Protein AF-A0A9D6MCG2-F1 (afdb_monomer_lite)

pLDDT: mean 71.73, std 18.11, range [47.25, 97.81]

Foldseek 3Di:
DPPPPWQWDWDADPPPRDIDTHGLVNLVVQLVVCVVVVDQWDWDADPPPRDTDTDGNVNSVVSRPVVVVVVVVVVVVVVVPPPDDDDDDDDDPDDDDDDDDDPDPDPDDPDPDPDPPPDPDDDDDDDDDDDDDDDDDDDDDDDDDDDDDDDPDDPDPPDPPDDD

Sequence (164 aa):
MAVKKEADMQIRCFRCGWAFNLSRETMAAAVANAEATGATHHVEHCPRCRQALKISIEQIRRQLPPAARATQQTQKETTMTTQEMPAQQPMPTTPPAPPMPEPMPAPAMPEPMPAPASEPMAPKPAAKKPAKKAVARKPAKKVAKKPAKKAAKKSAKKAAKKKK

Radius of gyration: 30.86 Å; chains: 1; bounding box: 76×86×46 Å

Secondary structure (DSSP, 8-state):
-------PEEEE-TTT--EEEE-HHHHHHHHHHHHHHT-SEEEEE-TTT--EEEEEHHHHHHHS-HHHHHHHHHHHHGGGS-------------PPPPPPPP-PPPP-----PPPPP-----------PPP----------------------SSSSSSSSS--

Structure (mmCIF, N/CA/C/O backbone):
data_AF-A0A9D6MCG2-F1
#
_entry.id   AF-A0A9D6MCG2-F1
#
loop_
_atom_site.group_PDB
_atom_site.id
_atom_site.type_symbol
_atom_site.label_atom_id
_atom_site.label_alt_id
_atom_site.label_comp_id
_atom_site.label_asym_id
_atom_site.label_entity_id
_atom_site.label_seq_id
_atom_site.pdbx_PDB_ins_code
_atom_site.Cartn_x
_atom_site.Cartn_y
_atom_site.Cartn_z
_atom_site.occupancy
_atom_site.B_iso_or_equiv
_atom_site.auth_seq_id
_atom_site.auth_comp_id
_atom_site.auth_asym_id
_atom_site.auth_atom_id
_atom_site.pdbx_PDB_model_num
ATOM 1 N N . MET A 1 1 ? 17.387 -14.283 -21.170 1.00 50.69 1 MET A N 1
ATOM 2 C CA . MET A 1 1 ? 17.153 -13.284 -20.105 1.00 50.69 1 MET A CA 1
ATOM 3 C C . MET A 1 1 ? 15.890 -13.679 -19.360 1.00 50.69 1 MET A C 1
ATOM 5 O O . MET A 1 1 ? 14.841 -13.757 -19.981 1.00 50.69 1 MET A O 1
ATOM 9 N N . ALA A 1 2 ? 15.985 -14.050 -18.082 1.00 59.78 2 ALA A N 1
ATOM 10 C CA . ALA A 1 2 ? 14.803 -14.426 -17.312 1.00 59.78 2 ALA A CA 1
ATOM 11 C C . ALA A 1 2 ? 14.009 -13.157 -16.980 1.00 59.78 2 ALA A C 1
ATOM 13 O O . ALA A 1 2 ? 14.456 -12.348 -16.167 1.00 59.78 2 ALA A O 1
ATOM 14 N N . VAL A 1 3 ? 12.856 -12.975 -17.627 1.00 58.16 3 VAL A N 1
ATOM 15 C CA . VAL A 1 3 ? 11.902 -11.917 -17.281 1.00 58.16 3 VAL A CA 1
ATOM 16 C C . VAL A 1 3 ? 11.421 -12.218 -15.864 1.00 58.16 3 VAL A C 1
ATOM 18 O O . VAL A 1 3 ? 10.672 -13.170 -15.634 1.00 58.16 3 VAL A O 1
ATOM 21 N N . LYS A 1 4 ? 11.948 -11.480 -14.881 1.00 64.19 4 LYS A N 1
ATOM 22 C CA . LYS A 1 4 ? 11.511 -11.575 -13.487 1.00 64.19 4 LYS A CA 1
ATOM 23 C C . LYS A 1 4 ? 10.023 -11.259 -13.475 1.00 64.19 4 LYS A C 1
ATOM 25 O O . LYS A 1 4 ? 9.643 -10.130 -13.749 1.00 64.19 4 LYS A O 1
ATOM 30 N N . LYS A 1 5 ? 9.199 -12.266 -13.181 1.00 65.81 5 LYS A N 1
ATOM 31 C CA . LYS A 1 5 ? 7.755 -12.104 -13.033 1.00 65.81 5 LYS A CA 1
ATOM 32 C C . LYS A 1 5 ? 7.504 -11.020 -11.990 1.00 65.81 5 LYS A C 1
ATOM 34 O O . LYS A 1 5 ? 7.876 -11.180 -10.825 1.00 65.81 5 LYS A O 1
ATOM 39 N N . GLU A 1 6 ? 6.940 -9.911 -12.437 1.00 74.56 6 GLU A N 1
ATOM 40 C CA . GLU A 1 6 ? 6.626 -8.780 -11.583 1.00 74.56 6 GLU A CA 1
ATOM 41 C C . GLU A 1 6 ? 5.528 -9.214 -10.613 1.00 74.56 6 GLU A C 1
ATOM 43 O O . GLU A 1 6 ? 4.475 -9.717 -11.008 1.00 74.56 6 GLU 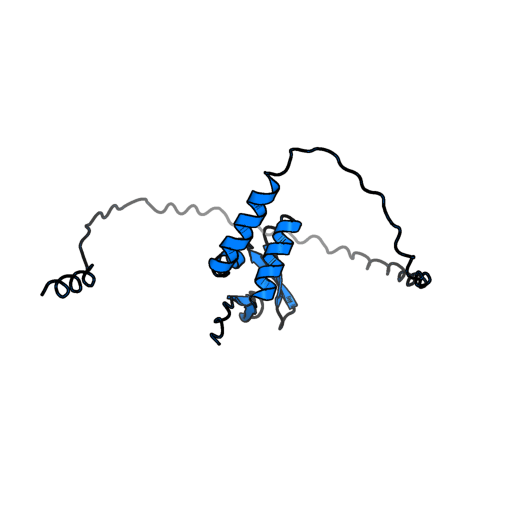A O 1
ATOM 48 N N . ALA A 1 7 ? 5.825 -9.119 -9.318 1.00 76.00 7 ALA A N 1
ATOM 49 C CA . ALA A 1 7 ? 4.828 -9.317 -8.284 1.00 76.00 7 ALA A CA 1
ATOM 50 C C . ALA A 1 7 ? 3.994 -8.040 -8.224 1.00 76.00 7 ALA A C 1
ATOM 52 O O . ALA A 1 7 ? 4.477 -7.014 -7.747 1.00 76.00 7 ALA A O 1
ATOM 53 N N . ASP A 1 8 ? 2.780 -8.122 -8.751 1.00 89.38 8 ASP A N 1
ATOM 54 C CA . ASP A 1 8 ? 1.786 -7.063 -8.692 1.00 89.38 8 ASP A CA 1
ATOM 55 C C . ASP A 1 8 ? 0.729 -7.404 -7.630 1.00 89.38 8 ASP A C 1
ATOM 57 O O . ASP A 1 8 ? 0.317 -8.564 -7.490 1.00 89.38 8 ASP A O 1
ATOM 61 N N . MET A 1 9 ? 0.334 -6.405 -6.840 1.00 93.06 9 MET A N 1
ATOM 62 C CA . MET A 1 9 ? -0.701 -6.548 -5.821 1.00 93.06 9 MET A CA 1
ATOM 63 C C . MET A 1 9 ? -2.017 -5.950 -6.320 1.00 93.06 9 MET A C 1
ATOM 65 O O . MET A 1 9 ? -2.147 -4.736 -6.460 1.00 93.06 9 MET A O 1
ATOM 69 N N . GLN A 1 10 ? -3.041 -6.793 -6.468 1.00 95.31 10 GLN A N 1
ATOM 70 C CA . GLN A 1 10 ? -4.377 -6.336 -6.843 1.00 95.31 10 GLN A CA 1
ATOM 71 C C . GLN A 1 10 ? -5.127 -5.727 -5.645 1.00 95.31 10 GLN A C 1
ATOM 73 O O . GLN A 1 10 ? -5.333 -6.380 -4.617 1.00 95.31 10 GLN A O 1
ATOM 78 N N . ILE A 1 11 ? -5.599 -4.489 -5.798 1.00 96.06 11 ILE A N 1
ATOM 79 C CA . ILE A 1 11 ? -6.351 -3.722 -4.796 1.00 96.06 11 ILE A CA 1
ATOM 80 C C . ILE A 1 11 ? -7.715 -3.339 -5.356 1.00 96.06 11 ILE A C 1
ATOM 82 O O . ILE A 1 11 ? -7.843 -2.938 -6.509 1.00 96.06 11 ILE A O 1
ATOM 86 N N . ARG A 1 12 ? -8.757 -3.445 -4.527 1.00 97.44 12 ARG A N 1
ATOM 87 C CA . ARG A 1 12 ? -10.127 -3.055 -4.881 1.00 97.44 12 ARG A CA 1
ATOM 88 C C . ARG A 1 12 ? -10.505 -1.755 -4.189 1.00 97.44 12 ARG A C 1
ATOM 90 O O . ARG A 1 12 ? -10.336 -1.618 -2.980 1.00 97.44 12 ARG A O 1
ATOM 97 N N . CYS A 1 13 ? -11.057 -0.814 -4.945 1.00 97.69 13 CYS A N 1
ATOM 98 C CA . CYS A 1 13 ? -11.612 0.404 -4.372 1.00 97.69 13 CYS A CA 1
ATOM 99 C C . CYS A 1 13 ? -12.918 0.102 -3.622 1.00 97.69 13 CYS A C 1
ATOM 101 O O . CYS A 1 13 ? -13.858 -0.429 -4.211 1.00 97.69 13 CYS A O 1
ATOM 103 N N . PHE A 1 14 ? -13.024 0.523 -2.359 1.00 96.19 14 PHE A N 1
ATOM 104 C CA . PHE A 1 14 ? -14.239 0.344 -1.550 1.00 96.19 14 PHE A CA 1
ATOM 105 C C . PHE A 1 14 ? -15.445 1.156 -2.042 1.00 96.19 14 PHE A C 1
ATOM 107 O O . PHE A 1 14 ? -16.573 0.847 -1.677 1.00 96.19 14 PHE A O 1
ATOM 114 N N . ARG A 1 15 ? -15.220 2.200 -2.854 1.00 97.50 15 ARG A N 1
ATOM 115 C CA . ARG A 1 15 ? -16.288 3.094 -3.320 1.00 97.50 15 ARG A CA 1
ATOM 116 C C . ARG A 1 15 ? -16.908 2.646 -4.640 1.00 97.50 15 ARG A C 1
ATOM 118 O O . ARG A 1 15 ? -18.123 2.596 -4.744 1.00 97.50 15 ARG A O 1
ATOM 125 N N . CYS A 1 16 ? -16.092 2.325 -5.645 1.00 97.69 16 CYS A N 1
ATOM 126 C CA . CYS A 1 16 ? -16.577 1.945 -6.980 1.00 97.69 16 CYS A CA 1
ATOM 127 C C . CYS A 1 16 ? -16.368 0.462 -7.330 1.00 97.69 16 CYS A C 1
ATOM 129 O O . CYS A 1 16 ? -16.749 0.040 -8.417 1.00 97.69 16 CYS A O 1
ATOM 131 N N . GLY A 1 17 ? -15.717 -0.323 -6.465 1.00 97.38 17 GLY A N 1
ATOM 132 C CA . GLY A 1 17 ? -15.445 -1.746 -6.695 1.00 97.38 17 GLY A CA 1
ATOM 133 C C . GLY A 1 17 ? -14.371 -2.047 -7.748 1.00 97.38 17 G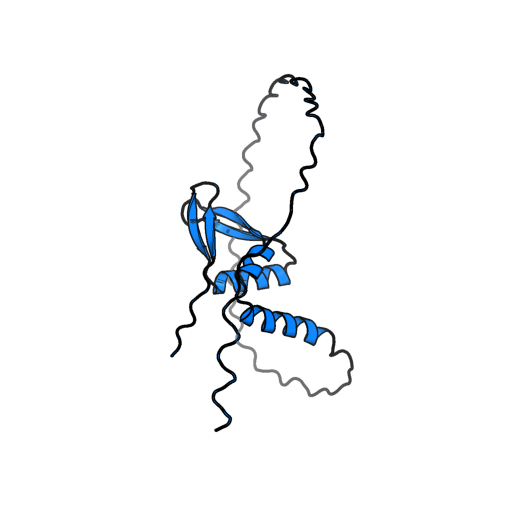LY A C 1
ATOM 134 O O . GLY A 1 17 ? -14.029 -3.214 -7.939 1.00 97.38 17 GLY A O 1
ATOM 135 N N . TRP A 1 18 ? -13.817 -1.026 -8.416 1.00 97.81 18 TRP A N 1
ATOM 136 C CA . TRP A 1 18 ? -12.775 -1.200 -9.429 1.00 97.81 18 TRP A CA 1
ATOM 137 C C . TRP A 1 18 ? -11.522 -1.823 -8.816 1.00 97.81 18 TRP A C 1
ATOM 139 O O . TRP A 1 18 ? -11.018 -1.341 -7.797 1.00 97.81 18 TRP A O 1
ATOM 149 N N . ALA A 1 19 ? -11.030 -2.884 -9.450 1.00 96.75 19 ALA A N 1
ATOM 150 C CA . ALA A 1 19 ? -9.776 -3.515 -9.088 1.00 96.75 19 ALA A CA 1
ATOM 151 C C . ALA A 1 19 ? -8.655 -2.943 -9.959 1.00 96.75 19 ALA A C 1
ATOM 153 O O . ALA A 1 19 ? -8.775 -2.929 -11.181 1.00 96.75 19 ALA A O 1
ATOM 154 N N . PHE A 1 20 ? -7.580 -2.480 -9.337 1.00 96.19 20 PHE A N 1
ATOM 155 C CA . PHE A 1 20 ? -6.371 -2.051 -10.027 1.00 96.19 20 PHE A CA 1
ATOM 156 C C . PHE A 1 20 ? -5.151 -2.687 -9.372 1.00 96.19 20 PHE A C 1
ATOM 158 O O . PHE A 1 20 ? -5.226 -3.241 -8.277 1.00 96.19 20 PHE A O 1
ATOM 165 N N . ASN A 1 21 ? -4.054 -2.636 -10.099 1.00 95.25 21 ASN A N 1
ATOM 166 C CA . ASN A 1 21 ? -2.831 -3.357 -9.828 1.00 95.25 21 ASN A CA 1
ATOM 167 C C . ASN A 1 21 ? -1.778 -2.357 -9.345 1.00 95.25 21 ASN A C 1
ATOM 169 O O . ASN A 1 21 ? -1.588 -1.314 -9.980 1.00 95.25 21 ASN A O 1
ATOM 173 N N . LEU A 1 22 ? -1.191 -2.614 -8.174 1.00 94.56 22 LEU A N 1
ATOM 174 C CA . LEU A 1 22 ? -0.111 -1.798 -7.628 1.00 94.56 22 LEU A CA 1
ATOM 175 C C . LEU A 1 22 ? 1.222 -2.389 -8.084 1.00 94.56 22 LEU A C 1
ATOM 177 O O . LEU A 1 22 ? 1.579 -3.504 -7.686 1.00 94.56 22 LEU A O 1
ATOM 181 N N . SER A 1 23 ? 1.955 -1.613 -8.885 1.00 93.62 23 SER A N 1
ATOM 182 C CA . SER A 1 23 ? 3.248 -2.030 -9.411 1.00 93.62 23 SER A CA 1
ATOM 183 C C . SER A 1 23 ? 4.283 -2.211 -8.300 1.00 93.62 23 SER A C 1
ATOM 185 O O . SER A 1 23 ? 4.190 -1.687 -7.186 1.00 93.62 23 SER A O 1
ATOM 187 N N . ARG A 1 24 ? 5.329 -2.979 -8.599 1.00 90.62 24 ARG A N 1
ATOM 188 C CA . ARG A 1 24 ? 6.385 -3.258 -7.623 1.00 90.62 24 ARG A CA 1
ATOM 189 C C . ARG A 1 24 ? 7.153 -2.004 -7.209 1.00 90.62 24 ARG A C 1
ATOM 191 O O . ARG A 1 24 ? 7.584 -1.905 -6.061 1.00 90.62 24 ARG A O 1
ATOM 198 N N . GLU A 1 25 ? 7.326 -1.072 -8.135 1.00 90.88 25 GLU A N 1
ATOM 199 C CA . GLU A 1 25 ? 8.026 0.187 -7.897 1.00 90.88 25 GLU A CA 1
ATOM 200 C C . GLU A 1 25 ? 7.245 1.074 -6.927 1.00 90.88 25 GLU A C 1
ATOM 202 O O . GLU A 1 25 ? 7.822 1.566 -5.956 1.00 90.88 25 GLU A O 1
ATOM 207 N N . THR A 1 26 ? 5.924 1.188 -7.106 1.00 93.06 26 THR A N 1
ATOM 208 C CA . THR A 1 26 ? 5.076 1.965 -6.190 1.00 93.06 26 THR A CA 1
ATOM 209 C C . THR A 1 26 ? 5.017 1.324 -4.811 1.00 93.06 26 THR A C 1
ATOM 211 O O . THR A 1 26 ? 5.130 2.024 -3.808 1.00 93.06 26 THR A O 1
ATOM 214 N N . MET A 1 27 ? 4.947 -0.008 -4.730 1.00 94.31 27 MET A N 1
ATOM 215 C CA . MET A 1 27 ? 5.027 -0.721 -3.453 1.00 94.31 27 MET A CA 1
ATOM 216 C C . MET A 1 27 ? 6.363 -0.496 -2.726 1.00 94.31 27 MET A C 1
ATOM 218 O O . MET A 1 27 ? 6.373 -0.307 -1.510 1.00 94.31 27 MET A O 1
ATOM 222 N N . ALA A 1 28 ? 7.493 -0.510 -3.441 1.00 93.12 28 ALA A N 1
ATOM 223 C CA . ALA A 1 28 ? 8.805 -0.257 -2.846 1.00 93.12 28 ALA A CA 1
ATOM 224 C C . ALA A 1 28 ? 8.935 1.195 -2.357 1.00 93.12 28 ALA A C 1
ATOM 226 O O . ALA A 1 28 ? 9.365 1.419 -1.225 1.00 93.12 28 ALA A O 1
ATOM 227 N N . ALA A 1 29 ? 8.491 2.161 -3.165 1.00 94.00 29 ALA A N 1
ATOM 228 C CA . ALA A 1 29 ? 8.461 3.572 -2.790 1.00 94.00 29 ALA A CA 1
ATOM 229 C C . ALA A 1 29 ? 7.548 3.821 -1.578 1.00 94.00 29 ALA A C 1
ATOM 231 O O . ALA A 1 29 ? 7.927 4.537 -0.656 1.00 94.00 29 ALA A O 1
ATOM 232 N N . ALA A 1 30 ? 6.381 3.176 -1.528 1.00 95.44 30 ALA A N 1
ATOM 233 C CA . ALA A 1 30 ? 5.456 3.259 -0.402 1.00 95.44 30 ALA A CA 1
ATOM 234 C C . ALA A 1 30 ? 6.094 2.786 0.911 1.00 95.44 30 ALA A C 1
ATOM 236 O O . ALA A 1 30 ? 5.938 3.435 1.944 1.00 95.44 30 ALA A O 1
ATOM 237 N N . VAL A 1 31 ? 6.841 1.675 0.879 1.00 95.50 31 VAL A N 1
ATOM 238 C CA . VAL A 1 31 ? 7.562 1.177 2.060 1.00 95.50 31 VAL A CA 1
ATOM 239 C C . VAL A 1 31 ? 8.681 2.137 2.459 1.00 95.50 31 VAL A C 1
ATOM 241 O O . VAL A 1 31 ? 8.787 2.449 3.640 1.00 95.50 31 VAL A O 1
ATOM 244 N N . ALA A 1 32 ? 9.466 2.649 1.508 1.00 94.62 32 ALA A N 1
ATOM 245 C CA . ALA A 1 32 ? 10.539 3.603 1.795 1.00 94.62 32 ALA A CA 1
ATOM 246 C C . ALA A 1 32 ? 10.001 4.907 2.416 1.00 94.62 32 ALA A C 1
ATOM 248 O O . ALA A 1 32 ? 10.501 5.363 3.442 1.00 94.62 32 ALA A O 1
ATOM 249 N N . ASN A 1 33 ? 8.920 5.457 1.857 1.00 95.19 33 ASN A N 1
ATOM 250 C CA . ASN A 1 33 ? 8.262 6.656 2.377 1.00 95.19 33 ASN A CA 1
ATOM 251 C C . ASN A 1 33 ? 7.677 6.425 3.772 1.00 95.19 33 ASN A C 1
ATOM 253 O O . ASN A 1 33 ? 7.801 7.276 4.652 1.00 95.19 33 ASN A O 1
ATOM 257 N N . ALA A 1 34 ? 7.059 5.267 4.000 1.00 95.75 34 ALA A N 1
ATOM 258 C CA . ALA A 1 34 ? 6.545 4.900 5.312 1.00 95.75 34 ALA A CA 1
ATOM 259 C C . ALA A 1 34 ? 7.651 4.712 6.353 1.00 95.75 34 ALA A C 1
ATOM 261 O O . ALA A 1 34 ? 7.446 5.013 7.523 1.00 95.75 34 ALA A O 1
ATOM 262 N N . GLU A 1 35 ? 8.823 4.233 5.944 1.00 93.75 35 GLU A N 1
ATOM 263 C CA . GLU A 1 35 ? 9.979 4.105 6.830 1.00 93.75 35 GLU A CA 1
ATOM 264 C C . GLU A 1 35 ? 10.594 5.460 7.172 1.00 93.75 35 GLU A C 1
ATOM 266 O O . GLU A 1 35 ? 10.932 5.679 8.331 1.00 93.75 35 GLU A O 1
ATOM 271 N N . ALA A 1 36 ? 10.653 6.385 6.213 1.00 95.06 36 ALA A N 1
ATOM 272 C CA . ALA A 1 36 ? 11.114 7.751 6.450 1.00 95.06 36 ALA A CA 1
ATOM 273 C C . ALA A 1 36 ? 10.152 8.555 7.345 1.00 95.06 36 ALA A C 1
ATOM 275 O O . ALA A 1 36 ? 10.585 9.330 8.191 1.00 95.06 36 ALA A O 1
ATOM 276 N N . THR A 1 37 ? 8.842 8.369 7.169 1.00 95.88 37 THR A N 1
ATOM 277 C CA . THR A 1 37 ? 7.803 9.131 7.890 1.00 95.88 37 THR A CA 1
ATOM 278 C C . THR A 1 37 ? 7.289 8.442 9.155 1.00 95.88 37 THR A C 1
ATOM 280 O O . THR A 1 37 ? 6.560 9.053 9.933 1.00 95.88 37 THR A O 1
ATOM 283 N N . GLY A 1 38 ? 7.606 7.161 9.356 1.00 95.56 38 GLY A N 1
ATOM 284 C CA . GLY A 1 38 ? 6.997 6.333 10.399 1.00 95.56 38 GLY A CA 1
ATOM 285 C C . GLY A 1 38 ? 5.511 6.019 10.164 1.00 95.56 38 GLY A C 1
ATOM 286 O O . GLY A 1 38 ? 4.817 5.594 11.090 1.00 95.56 38 GLY A O 1
ATOM 287 N N . ALA A 1 39 ? 4.986 6.230 8.951 1.00 96.56 39 ALA A N 1
ATOM 288 C CA . ALA A 1 39 ? 3.581 5.983 8.647 1.00 96.56 39 ALA A CA 1
ATOM 289 C C . ALA A 1 39 ? 3.245 4.480 8.645 1.00 96.56 39 ALA A C 1
ATOM 291 O O . ALA A 1 39 ? 3.956 3.640 8.099 1.00 96.56 39 ALA A O 1
ATOM 292 N N . THR A 1 40 ? 2.093 4.125 9.214 1.00 97.38 40 THR A N 1
ATOM 293 C CA . THR A 1 40 ? 1.585 2.738 9.232 1.00 97.38 40 THR A CA 1
ATOM 294 C C . THR A 1 40 ? 0.798 2.367 7.972 1.00 97.38 40 THR A C 1
ATOM 296 O O . THR A 1 40 ? 0.579 1.184 7.689 1.00 97.38 40 THR A O 1
ATOM 299 N N . HIS A 1 41 ? 0.384 3.375 7.202 1.00 97.56 41 HIS A N 1
ATOM 300 C CA . HIS A 1 41 ? -0.451 3.236 6.016 1.00 97.56 41 HIS A CA 1
ATOM 301 C C . HIS A 1 41 ? 0.108 4.074 4.870 1.00 97.56 41 HIS A C 1
ATOM 303 O O . HIS A 1 41 ? 0.519 5.213 5.077 1.00 97.56 41 HIS A O 1
ATOM 309 N N . HIS A 1 42 ? 0.043 3.521 3.664 1.00 96.88 42 HIS A N 1
ATOM 310 C CA . HIS A 1 42 ? 0.240 4.251 2.420 1.00 96.88 42 HIS A CA 1
ATOM 311 C C . HIS A 1 42 ? -1.115 4.675 1.854 1.00 96.88 42 HIS A C 1
ATOM 313 O O . HIS A 1 42 ? -2.090 3.921 1.954 1.00 96.88 42 HIS A O 1
ATOM 319 N N . VAL A 1 43 ? -1.194 5.875 1.282 1.00 96.94 43 VAL A N 1
ATOM 320 C CA . VAL A 1 43 ? -2.433 6.409 0.705 1.00 96.94 43 VAL A CA 1
ATOM 321 C C . VAL A 1 43 ? -2.299 6.461 -0.809 1.00 96.94 43 VAL A C 1
ATOM 323 O O . VAL A 1 43 ? -1.506 7.232 -1.337 1.00 96.94 43 VAL A O 1
ATOM 326 N N . GLU A 1 44 ? -3.114 5.665 -1.496 1.00 95.62 44 GLU A N 1
ATOM 327 C CA . GLU A 1 44 ? -3.195 5.630 -2.958 1.00 95.62 44 GLU A CA 1
ATOM 328 C C . GLU A 1 44 ? -4.544 6.145 -3.442 1.00 95.62 44 GLU A C 1
ATOM 330 O O . GLU A 1 44 ? -5.569 5.958 -2.784 1.00 95.62 44 GLU A O 1
ATOM 335 N N . HIS A 1 45 ? -4.572 6.763 -4.618 1.00 97.19 45 HIS A N 1
ATOM 336 C CA . HIS A 1 45 ? -5.809 7.287 -5.192 1.00 97.19 45 HIS A CA 1
ATOM 337 C C . HIS A 1 45 ? -6.344 6.342 -6.264 1.00 97.19 45 HIS A C 1
ATOM 339 O O . HIS A 1 45 ? -5.634 5.941 -7.182 1.00 97.19 45 HIS A O 1
ATOM 345 N N . CYS A 1 46 ? -7.629 5.989 -6.176 1.00 97.25 46 CYS A N 1
ATOM 346 C CA . CYS A 1 46 ? -8.251 5.150 -7.198 1.00 97.25 46 CYS A CA 1
ATOM 347 C C . CYS A 1 46 ? -8.281 5.879 -8.559 1.00 97.25 46 CYS A C 1
ATOM 349 O O . CYS A 1 46 ? -8.834 6.979 -8.625 1.00 97.25 46 CYS A O 1
ATOM 351 N N . PRO A 1 47 ? -7.829 5.263 -9.667 1.00 96.19 47 PRO A N 1
ATOM 352 C CA . PRO A 1 47 ? -7.792 5.922 -10.977 1.00 96.19 47 PRO A CA 1
ATOM 353 C C . PRO A 1 47 ? -9.184 6.263 -11.532 1.00 96.19 47 PRO A C 1
ATOM 355 O O . PRO A 1 47 ? -9.313 7.141 -12.378 1.00 96.19 47 PRO A O 1
ATOM 358 N N . ARG A 1 48 ? -10.242 5.591 -11.051 1.00 97.38 48 ARG A N 1
ATOM 359 C CA . ARG A 1 48 ? -11.610 5.771 -11.558 1.00 97.38 48 ARG A CA 1
ATOM 360 C C . ARG A 1 48 ? -12.413 6.827 -10.801 1.00 97.38 48 ARG A C 1
ATOM 362 O O . ARG A 1 48 ? -13.077 7.643 -11.421 1.00 97.38 48 ARG A O 1
ATOM 369 N N . CYS A 1 49 ? -12.390 6.798 -9.468 1.00 97.75 49 CYS A N 1
ATOM 370 C CA . CYS A 1 49 ? -13.203 7.692 -8.630 1.00 97.75 49 CYS A CA 1
ATOM 371 C C . CYS A 1 49 ? -12.382 8.649 -7.756 1.00 97.75 49 CYS A C 1
ATOM 373 O O . CYS A 1 49 ? -12.970 9.408 -6.992 1.00 97.75 49 CYS A O 1
ATOM 375 N N . ARG A 1 50 ? -11.043 8.590 -7.829 1.00 97.06 50 ARG A N 1
ATOM 376 C CA . ARG A 1 50 ? -10.096 9.417 -7.056 1.00 97.06 50 ARG A CA 1
ATOM 377 C C . ARG A 1 50 ? -10.251 9.331 -5.534 1.00 97.06 50 ARG A C 1
ATOM 379 O O . ARG A 1 50 ? -9.711 10.152 -4.807 1.00 97.06 50 ARG A O 1
ATOM 386 N N . GLN A 1 51 ? -10.955 8.318 -5.031 1.00 97.69 51 GLN A N 1
ATOM 387 C CA . GLN A 1 51 ? -11.060 8.074 -3.598 1.00 97.69 51 GLN A CA 1
ATOM 388 C C . GLN A 1 51 ? -9.690 7.678 -3.033 1.00 97.69 51 GLN A C 1
ATOM 390 O O . GLN A 1 51 ? -9.034 6.796 -3.593 1.00 97.69 51 GLN A O 1
ATOM 395 N N . ALA A 1 52 ? -9.313 8.279 -1.903 1.00 97.62 52 ALA A N 1
ATOM 396 C CA . ALA A 1 52 ? -8.142 7.887 -1.129 1.00 97.62 52 ALA A CA 1
ATOM 397 C C . ALA A 1 52 ? -8.348 6.500 -0.498 1.00 97.62 52 ALA A C 1
ATOM 399 O O . ALA A 1 52 ? -9.301 6.267 0.255 1.00 97.62 52 ALA A O 1
ATOM 400 N N . LEU A 1 53 ? -7.448 5.576 -0.814 1.00 96.81 53 LEU A N 1
ATOM 401 C CA . LEU A 1 53 ? -7.408 4.209 -0.319 1.00 96.81 53 LEU A CA 1
ATOM 402 C C . LEU A 1 53 ? -6.230 4.069 0.638 1.00 96.81 53 LEU A C 1
ATOM 404 O O . LEU A 1 53 ? -5.084 4.303 0.265 1.00 96.81 53 LEU A O 1
ATOM 408 N N . LYS A 1 54 ? -6.522 3.671 1.876 1.00 97.25 54 LYS A N 1
ATOM 409 C CA . LYS A 1 54 ? -5.507 3.384 2.890 1.00 97.25 54 LYS A CA 1
ATOM 410 C C . LYS A 1 54 ? -5.088 1.928 2.760 1.00 97.25 54 LYS A C 1
ATOM 412 O O . LYS A 1 54 ? -5.913 1.033 2.940 1.00 97.25 54 LYS A O 1
ATOM 417 N N . ILE A 1 55 ? -3.819 1.702 2.460 1.00 96.38 55 ILE A N 1
ATOM 418 C CA . ILE A 1 55 ? -3.229 0.373 2.326 1.00 96.38 55 ILE A CA 1
ATOM 419 C C . ILE A 1 55 ? -2.233 0.214 3.468 1.00 96.38 55 ILE A C 1
ATOM 421 O O . ILE A 1 55 ? -1.381 1.077 3.671 1.00 96.38 55 ILE A O 1
ATOM 425 N N . SER A 1 56 ? -2.333 -0.861 4.249 1.00 97.00 56 SER A N 1
ATOM 426 C CA . SER A 1 56 ? -1.377 -1.068 5.336 1.00 97.00 56 SER A CA 1
ATOM 427 C C . SER A 1 56 ? 0.003 -1.405 4.768 1.00 97.00 56 SER A C 1
ATOM 429 O O . SER A 1 56 ? 0.145 -2.223 3.852 1.00 97.00 56 SER A O 1
ATOM 431 N N . ILE A 1 57 ? 1.043 -0.799 5.340 1.00 96.50 57 ILE A N 1
ATOM 432 C CA . ILE A 1 57 ? 2.430 -1.061 4.927 1.00 96.50 57 ILE A CA 1
ATOM 433 C C . ILE A 1 57 ? 2.789 -2.530 5.150 1.00 96.50 57 ILE A C 1
ATOM 435 O O . ILE A 1 57 ? 3.547 -3.120 4.386 1.00 96.50 57 ILE A O 1
ATOM 439 N N . GLU A 1 58 ? 2.194 -3.164 6.159 1.00 95.44 58 GLU A N 1
ATOM 440 C CA . GLU A 1 58 ? 2.364 -4.590 6.409 1.00 95.44 58 GLU A CA 1
ATOM 441 C C . GLU A 1 58 ? 1.817 -5.458 5.265 1.00 95.44 58 GLU A C 1
ATOM 443 O O . GLU A 1 58 ? 2.459 -6.435 4.874 1.00 95.44 58 GLU A O 1
ATOM 448 N N . GLN A 1 59 ? 0.674 -5.083 4.681 1.00 95.12 59 GLN A N 1
ATOM 449 C CA . GLN A 1 59 ? 0.107 -5.779 3.526 1.00 95.12 59 GLN A CA 1
ATOM 450 C C . GLN A 1 59 ? 0.997 -5.606 2.289 1.00 95.12 59 GLN A C 1
ATOM 452 O O . GLN A 1 59 ? 1.285 -6.598 1.620 1.00 95.12 59 GLN A O 1
ATOM 457 N N . ILE A 1 60 ? 1.517 -4.397 2.048 1.00 94.75 60 ILE A N 1
ATOM 458 C CA . ILE A 1 60 ? 2.481 -4.125 0.966 1.00 94.75 60 ILE A CA 1
ATOM 459 C C . ILE A 1 60 ? 3.759 -4.960 1.161 1.00 94.75 60 ILE A C 1
ATOM 461 O O . ILE A 1 60 ? 4.213 -5.659 0.253 1.00 94.75 60 ILE A O 1
ATOM 465 N N . ARG A 1 61 ? 4.304 -4.983 2.383 1.00 92.88 61 ARG A N 1
ATOM 466 C CA . ARG A 1 61 ? 5.506 -5.758 2.735 1.00 92.88 61 ARG A CA 1
ATOM 467 C C . ARG A 1 61 ? 5.334 -7.269 2.576 1.00 92.88 61 ARG A C 1
ATOM 469 O O . ARG A 1 61 ? 6.343 -7.946 2.390 1.00 92.88 61 ARG A O 1
ATOM 476 N N . ARG A 1 62 ? 4.115 -7.805 2.711 1.00 91.38 62 ARG A N 1
ATOM 477 C CA . ARG A 1 62 ? 3.815 -9.238 2.514 1.00 91.38 62 ARG A CA 1
ATOM 478 C C . ARG A 1 62 ? 3.762 -9.626 1.037 1.00 91.38 62 ARG A C 1
ATOM 480 O O . ARG A 1 62 ? 4.087 -10.765 0.721 1.00 91.38 62 ARG A O 1
ATOM 487 N N . GLN A 1 63 ? 3.361 -8.703 0.162 1.00 90.81 63 GLN A N 1
ATOM 488 C CA . GLN A 1 63 ? 3.294 -8.942 -1.284 1.00 90.81 63 GLN A CA 1
ATOM 489 C C . GLN A 1 63 ? 4.638 -8.713 -1.983 1.00 90.81 63 GLN A C 1
ATOM 491 O O . GLN A 1 63 ? 4.889 -9.275 -3.049 1.00 90.81 63 GLN A O 1
ATOM 496 N N . LEU A 1 64 ? 5.543 -7.948 -1.364 1.00 87.00 64 LEU A N 1
ATOM 497 C CA . LEU A 1 64 ? 6.9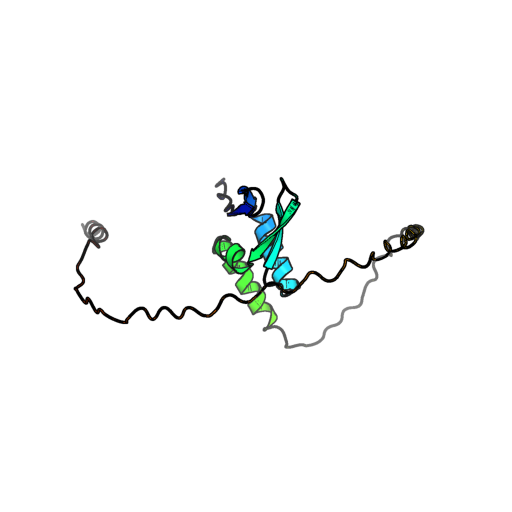18 -7.847 -1.837 1.00 87.00 64 LEU A CA 1
ATOM 498 C C . LEU A 1 64 ? 7.634 -9.208 -1.715 1.00 87.00 64 LEU A C 1
ATOM 500 O O . LEU A 1 64 ? 7.673 -9.785 -0.624 1.00 87.00 64 LEU A O 1
ATOM 504 N N . PRO A 1 65 ? 8.259 -9.720 -2.794 1.00 76.19 65 PRO A N 1
ATOM 505 C CA . PRO A 1 65 ? 8.974 -10.986 -2.739 1.00 76.19 65 PRO A CA 1
ATOM 506 C C . PRO A 1 65 ? 10.114 -10.923 -1.706 1.00 76.19 65 PRO A C 1
ATOM 508 O O . PRO A 1 65 ? 10.810 -9.906 -1.614 1.00 76.19 65 PRO A O 1
ATOM 511 N N . PRO A 1 66 ? 10.364 -12.014 -0.956 1.00 66.31 66 PRO A N 1
ATOM 512 C CA . PRO A 1 66 ? 11.318 -12.032 0.155 1.00 66.31 66 PRO A CA 1
ATOM 513 C C . PRO A 1 66 ? 12.753 -11.691 -0.269 1.00 66.31 66 PRO A C 1
ATOM 515 O O . PRO A 1 66 ? 13.503 -11.130 0.524 1.00 66.31 66 PRO A O 1
ATOM 518 N N . ALA A 1 67 ? 13.113 -11.922 -1.536 1.00 63.25 67 ALA A N 1
ATOM 519 C CA . ALA A 1 67 ? 14.405 -11.520 -2.094 1.00 63.25 67 ALA A CA 1
ATOM 520 C C . ALA A 1 67 ? 14.668 -10.003 -1.996 1.00 63.25 67 ALA A C 1
ATOM 522 O O . ALA A 1 67 ? 15.817 -9.595 -1.905 1.00 63.25 67 ALA A O 1
ATOM 523 N N . ALA A 1 68 ? 13.621 -9.168 -1.977 1.00 58.81 68 ALA A N 1
ATOM 524 C CA . ALA A 1 68 ? 13.741 -7.722 -1.766 1.00 58.81 68 ALA A CA 1
ATOM 525 C C . ALA A 1 68 ? 13.647 -7.306 -0.287 1.00 58.81 68 ALA A C 1
ATOM 527 O O . ALA A 1 68 ? 13.990 -6.177 0.057 1.00 58.81 68 ALA A O 1
ATOM 528 N N . ARG A 1 69 ? 13.175 -8.199 0.596 1.00 57.41 69 ARG A N 1
ATOM 529 C CA . ARG A 1 69 ? 13.174 -7.972 2.050 1.00 57.41 69 ARG A CA 1
ATOM 530 C C . ARG A 1 69 ? 14.568 -8.181 2.644 1.00 57.41 69 ARG A C 1
ATOM 532 O O . ARG A 1 69 ? 14.946 -7.421 3.526 1.00 57.41 69 ARG A O 1
ATOM 539 N N . ALA A 1 70 ? 15.336 -9.141 2.120 1.00 58.66 70 ALA A N 1
ATOM 540 C CA . ALA A 1 70 ? 16.700 -9.423 2.576 1.00 58.66 70 ALA A CA 1
ATOM 541 C C . ALA A 1 70 ? 17.622 -8.194 2.458 1.00 58.66 70 ALA A C 1
ATOM 543 O O . ALA A 1 70 ? 18.330 -7.862 3.400 1.00 58.66 70 ALA A O 1
ATOM 544 N N . THR A 1 71 ? 17.541 -7.449 1.352 1.00 57.66 71 THR A N 1
ATOM 545 C CA . THR A 1 71 ? 18.356 -6.237 1.159 1.00 57.66 71 THR A CA 1
ATOM 546 C C . THR A 1 71 ? 17.963 -5.101 2.109 1.00 57.66 71 THR A C 1
ATOM 548 O O . THR A 1 71 ? 18.823 -4.350 2.555 1.00 57.66 71 THR A O 1
ATOM 551 N N . GLN A 1 72 ? 16.679 -4.986 2.464 1.00 59.25 72 GLN A N 1
ATOM 552 C CA . GLN A 1 72 ? 16.197 -3.931 3.365 1.00 59.25 72 GLN A CA 1
ATOM 553 C C . GLN A 1 72 ? 16.455 -4.230 4.847 1.00 59.25 72 GLN A C 1
ATOM 555 O O . GLN A 1 72 ? 16.545 -3.296 5.636 1.00 59.25 72 GLN A O 1
ATOM 560 N N . GLN A 1 73 ? 16.572 -5.499 5.253 1.00 55.59 73 GLN A N 1
ATOM 561 C CA . GLN A 1 73 ? 16.961 -5.839 6.628 1.00 55.59 73 GLN A CA 1
ATOM 562 C C . GLN A 1 73 ? 18.454 -5.592 6.868 1.00 55.59 73 GLN A C 1
ATOM 564 O O . GLN A 1 73 ? 18.806 -5.020 7.894 1.00 55.59 73 GLN A O 1
ATOM 569 N N . THR A 1 74 ? 19.315 -5.905 5.895 1.00 53.59 74 THR A N 1
ATOM 570 C CA . THR A 1 74 ? 20.757 -5.637 6.006 1.00 53.59 74 THR A CA 1
ATOM 571 C C . THR A 1 74 ? 21.071 -4.144 6.141 1.00 53.59 74 THR A C 1
ATOM 573 O O . THR A 1 74 ? 21.914 -3.783 6.951 1.00 53.59 74 THR A O 1
ATOM 576 N N . GLN A 1 75 ? 20.359 -3.254 5.440 1.00 54.31 75 GLN A N 1
ATOM 577 C CA . GLN A 1 75 ? 20.632 -1.809 5.526 1.00 54.31 75 GLN A CA 1
ATOM 578 C C . GLN A 1 75 ? 20.300 -1.185 6.889 1.00 54.31 75 GLN A C 1
ATOM 580 O O . GLN A 1 75 ? 20.879 -0.165 7.240 1.00 54.31 75 GLN A O 1
ATOM 585 N N . LYS A 1 76 ? 19.396 -1.782 7.671 1.00 53.50 76 LYS A N 1
ATOM 586 C CA . LYS A 1 76 ? 19.029 -1.266 9.002 1.00 53.50 76 LYS A CA 1
ATOM 587 C C . LYS A 1 76 ? 20.008 -1.711 10.083 1.00 53.50 76 LYS A C 1
ATOM 589 O O . LYS A 1 76 ? 20.137 -1.042 11.100 1.00 53.50 76 LYS A O 1
ATOM 594 N N . GLU A 1 77 ? 20.700 -2.822 9.853 1.00 50.78 77 GLU A N 1
ATOM 595 C CA . GLU A 1 77 ? 21.671 -3.383 10.793 1.00 50.78 77 GLU A CA 1
ATOM 596 C C . GLU A 1 77 ? 23.069 -2.765 10.614 1.00 50.78 77 GLU A C 1
ATOM 598 O O . GLU A 1 77 ? 23.831 -2.663 11.572 1.00 50.78 77 GLU A O 1
ATOM 603 N N . THR A 1 78 ? 23.396 -2.240 9.426 1.00 51.91 78 THR A N 1
ATOM 604 C CA . THR A 1 78 ? 24.679 -1.551 9.191 1.00 51.91 78 THR A CA 1
ATOM 605 C C . THR A 1 78 ? 24.742 -0.146 9.811 1.00 51.91 78 THR A C 1
ATOM 607 O O . THR A 1 78 ? 25.833 0.343 10.086 1.00 51.91 78 THR A O 1
ATOM 610 N N . THR A 1 79 ? 23.610 0.494 10.126 1.00 52.59 79 THR A N 1
ATOM 611 C CA . THR A 1 79 ? 23.609 1.844 10.730 1.00 52.59 79 THR A CA 1
ATOM 612 C C . THR A 1 79 ? 23.847 1.854 12.246 1.00 52.59 79 THR A C 1
ATOM 614 O O . THR A 1 79 ? 24.014 2.925 12.820 1.00 52.59 79 THR A O 1
ATOM 617 N N . MET A 1 80 ? 23.898 0.695 12.917 1.00 52.03 80 MET A N 1
ATOM 618 C CA . MET A 1 80 ? 24.224 0.612 14.355 1.00 52.03 80 MET A CA 1
ATOM 619 C C . MET A 1 80 ? 25.668 0.172 14.648 1.00 52.03 80 MET A C 1
ATOM 621 O O . MET A 1 80 ? 26.045 0.127 15.813 1.00 52.03 80 MET A O 1
ATOM 625 N N . THR A 1 81 ? 26.496 -0.110 13.631 1.00 53.09 81 THR A N 1
ATOM 626 C CA . THR A 1 81 ? 27.880 -0.594 13.825 1.00 53.09 81 THR A CA 1
ATOM 627 C C . THR A 1 81 ? 28.944 0.283 13.160 1.00 53.09 81 THR A C 1
ATOM 629 O O . THR A 1 81 ? 29.955 -0.201 12.663 1.00 53.09 81 THR A O 1
ATOM 632 N N . THR A 1 82 ? 28.763 1.600 13.131 1.00 51.25 82 THR A N 1
ATOM 633 C CA . THR A 1 82 ? 29.889 2.525 12.905 1.00 51.25 82 THR A CA 1
ATOM 634 C C . THR A 1 82 ? 29.679 3.763 13.756 1.00 51.25 82 THR A C 1
ATOM 636 O O . THR A 1 82 ? 29.294 4.832 13.295 1.00 51.25 82 THR A O 1
ATOM 639 N N . GLN A 1 83 ? 29.909 3.577 15.050 1.00 56.81 83 GLN A N 1
ATOM 640 C CA . GLN A 1 83 ? 30.279 4.658 15.943 1.00 56.81 83 GLN A CA 1
ATOM 641 C C . GLN A 1 83 ? 31.527 4.202 16.705 1.00 56.81 83 GLN A C 1
ATOM 643 O O . GLN A 1 83 ? 31.452 3.828 17.864 1.00 56.81 83 GLN A O 1
ATOM 648 N N . GLU A 1 84 ? 32.669 4.196 16.017 1.00 53.34 84 GLU A N 1
ATOM 649 C CA . GLU A 1 84 ? 33.960 4.457 16.653 1.00 53.34 84 GLU A CA 1
ATOM 650 C C . GLU A 1 84 ? 34.848 5.209 15.647 1.00 53.34 84 GLU A C 1
ATOM 652 O O . GLU A 1 84 ? 35.153 4.737 14.554 1.00 53.34 84 GLU A O 1
ATOM 657 N N . MET A 1 85 ? 35.122 6.463 15.997 1.00 61.59 85 MET A N 1
ATOM 658 C CA . MET A 1 85 ? 35.958 7.454 15.308 1.00 61.59 85 MET A CA 1
ATOM 659 C C . MET A 1 85 ? 37.452 7.143 15.575 1.00 61.59 85 MET A C 1
ATOM 661 O O . MET A 1 85 ? 37.721 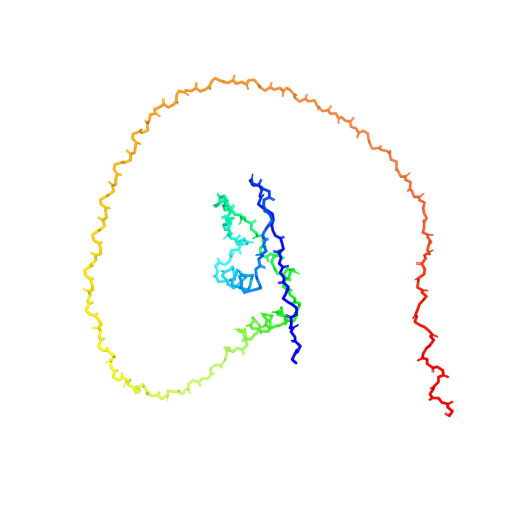6.518 16.600 1.00 61.59 85 MET A O 1
ATOM 665 N N . PRO A 1 86 ? 38.441 7.610 14.768 1.00 60.09 86 PRO A N 1
ATOM 666 C CA . PRO A 1 86 ? 38.759 9.046 14.739 1.00 60.09 86 PRO A CA 1
ATOM 667 C C . PRO A 1 86 ? 39.314 9.639 13.420 1.00 60.09 86 PRO A C 1
ATOM 669 O O . PRO A 1 86 ? 39.914 8.977 12.584 1.00 60.09 86 PRO A O 1
ATOM 672 N N . ALA A 1 87 ? 39.117 10.957 13.306 1.00 56.81 87 ALA A N 1
ATOM 673 C CA . ALA A 1 87 ? 39.968 11.981 12.690 1.00 56.81 87 ALA A CA 1
ATOM 674 C C . ALA A 1 87 ? 40.912 11.607 11.522 1.00 56.81 87 ALA A C 1
ATOM 676 O O . ALA A 1 87 ? 42.023 11.127 11.729 1.00 56.81 87 ALA A O 1
ATOM 677 N N . GLN A 1 88 ? 40.565 12.076 10.319 1.00 48.81 88 GLN A N 1
ATOM 678 C CA . GLN A 1 88 ? 41.522 12.773 9.454 1.00 48.81 88 GLN A CA 1
ATOM 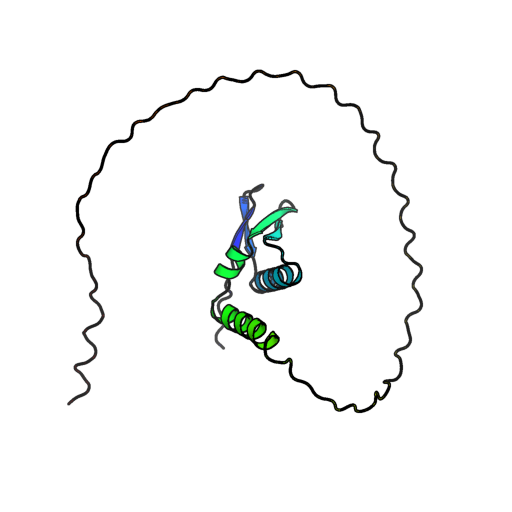679 C C . GLN A 1 88 ? 40.777 13.721 8.508 1.00 48.81 88 GLN A C 1
ATOM 681 O O . GLN A 1 88 ? 39.971 13.306 7.680 1.00 48.81 88 GLN A O 1
ATOM 686 N N . GLN A 1 89 ? 41.036 15.016 8.681 1.00 63.72 89 GLN A N 1
ATOM 687 C CA . GLN A 1 89 ? 40.696 16.046 7.707 1.00 63.72 89 GLN A CA 1
ATOM 688 C C . GLN A 1 89 ? 41.603 15.865 6.482 1.00 63.72 89 GLN A C 1
ATOM 690 O O . GLN A 1 89 ? 42.820 15.768 6.645 1.00 63.72 89 GLN A O 1
ATOM 695 N N . PRO A 1 90 ? 41.042 15.894 5.267 1.00 59.06 90 PRO A N 1
ATOM 696 C CA . PRO A 1 90 ? 41.653 16.720 4.237 1.00 59.06 90 PRO A CA 1
ATOM 697 C C . PRO A 1 90 ? 40.650 17.757 3.713 1.00 59.06 90 PRO A C 1
ATOM 699 O O . PRO A 1 90 ? 39.535 17.449 3.310 1.00 59.06 90 PRO A O 1
ATOM 702 N N . MET A 1 91 ? 41.100 19.003 3.817 1.00 53.84 91 MET A N 1
ATOM 703 C CA . MET A 1 91 ? 40.696 20.260 3.180 1.00 53.84 91 MET A CA 1
ATOM 704 C C . MET A 1 91 ? 39.561 20.217 2.130 1.00 53.84 91 MET A C 1
ATOM 706 O O . MET A 1 91 ? 39.624 19.426 1.189 1.00 53.84 91 MET A O 1
ATOM 710 N N . PRO A 1 92 ? 38.590 21.152 2.184 1.00 56.72 92 PRO A N 1
ATOM 711 C CA . PRO A 1 92 ? 37.651 21.362 1.090 1.00 56.72 92 PRO A CA 1
ATOM 712 C C . PRO A 1 92 ? 38.336 22.107 -0.065 1.00 56.72 92 PRO A C 1
ATOM 714 O O . PRO A 1 92 ? 38.665 23.286 0.047 1.00 56.72 92 PRO A O 1
ATOM 717 N N . THR A 1 93 ? 38.516 21.444 -1.206 1.00 58.47 93 THR A N 1
ATOM 718 C CA . THR A 1 93 ? 38.628 22.137 -2.492 1.00 58.47 93 THR A CA 1
ATOM 719 C C . THR A 1 93 ? 37.231 22.534 -2.939 1.00 58.47 93 THR A C 1
ATOM 721 O O . THR A 1 93 ? 36.408 21.700 -3.309 1.00 58.47 93 THR A O 1
ATOM 724 N N . THR A 1 94 ? 36.966 23.831 -2.867 1.00 66.88 94 THR A N 1
ATOM 725 C CA . THR A 1 94 ? 35.769 24.501 -3.370 1.00 66.88 94 THR A CA 1
ATOM 726 C C . THR A 1 94 ? 35.605 24.216 -4.870 1.00 66.88 94 THR A C 1
ATOM 728 O O . THR A 1 94 ? 36.433 24.681 -5.656 1.00 66.88 94 THR A O 1
ATOM 731 N N . PRO A 1 95 ? 34.574 23.478 -5.323 1.00 71.88 95 PRO A N 1
ATOM 732 C CA . PRO A 1 95 ? 34.191 23.524 -6.726 1.00 71.88 95 PRO A CA 1
ATOM 733 C C . PRO A 1 95 ? 33.619 24.920 -7.043 1.00 71.88 95 PRO A C 1
ATOM 735 O O . PRO A 1 95 ? 32.925 25.497 -6.200 1.00 71.88 95 PRO A O 1
ATOM 738 N N . PRO A 1 96 ? 33.908 25.492 -8.227 1.00 67.56 96 PRO A N 1
ATOM 739 C CA . PRO A 1 96 ? 33.380 26.791 -8.623 1.00 67.56 96 PRO A CA 1
ATOM 740 C C . PRO A 1 96 ? 31.852 26.752 -8.647 1.00 67.56 96 PRO A C 1
ATOM 742 O O . PRO A 1 96 ? 31.240 25.822 -9.175 1.00 67.56 96 PRO A O 1
ATOM 745 N N . ALA A 1 97 ? 31.259 27.773 -8.034 1.00 61.88 97 ALA A N 1
ATOM 746 C CA . ALA A 1 97 ? 29.825 27.952 -7.920 1.00 61.88 97 ALA A CA 1
ATOM 747 C C . ALA A 1 97 ? 29.151 27.879 -9.305 1.00 61.88 97 ALA A C 1
ATOM 749 O O . ALA A 1 97 ? 29.543 28.629 -10.204 1.00 61.88 97 ALA A O 1
ATOM 750 N N . PRO A 1 98 ? 28.128 27.027 -9.500 1.00 73.38 98 PRO A N 1
ATOM 751 C CA . PRO A 1 98 ? 27.222 27.215 -10.620 1.00 73.38 98 PRO A CA 1
ATOM 752 C C . PRO A 1 98 ? 26.518 28.575 -10.456 1.00 73.38 98 PRO A C 1
ATOM 754 O O . PRO A 1 98 ? 26.164 28.940 -9.329 1.00 73.38 98 PRO A O 1
ATOM 757 N N . PRO A 1 99 ? 26.317 29.339 -11.546 1.00 70.25 99 PRO A N 1
ATOM 758 C CA . PRO A 1 99 ? 25.580 30.592 -11.496 1.00 70.25 99 PRO A CA 1
ATOM 759 C C . PRO A 1 99 ? 24.185 30.315 -10.940 1.00 70.25 99 PRO A C 1
ATOM 761 O O . PRO A 1 99 ? 23.442 29.479 -11.456 1.00 70.25 99 PRO A O 1
ATOM 764 N N . MET A 1 100 ? 23.866 30.993 -9.841 1.00 64.62 100 MET A N 1
ATOM 765 C CA . MET A 1 100 ? 22.543 30.959 -9.242 1.00 64.62 100 MET A CA 1
ATOM 766 C C . MET A 1 100 ? 21.541 31.453 -10.293 1.00 64.62 100 MET A C 1
ATOM 768 O O . MET A 1 100 ? 21.730 32.558 -10.806 1.00 64.62 100 MET A O 1
ATOM 772 N N . PRO A 1 101 ? 20.493 30.684 -10.638 1.00 70.12 101 PRO A N 1
ATOM 773 C CA . PRO A 1 101 ? 19.360 31.272 -11.326 1.00 70.12 101 PRO A CA 1
ATOM 774 C C . PRO A 1 101 ? 18.780 32.356 -10.417 1.00 70.12 101 PRO A C 1
ATOM 776 O O . PRO A 1 101 ? 18.598 32.148 -9.214 1.00 70.12 101 PRO A O 1
ATOM 779 N N . GLU A 1 102 ? 18.558 33.526 -11.008 1.00 67.75 102 GLU A N 1
ATOM 780 C CA . GLU A 1 102 ? 17.915 34.669 -10.378 1.00 67.75 102 GLU A CA 1
ATOM 781 C C . GLU A 1 102 ? 16.645 34.233 -9.629 1.00 67.75 102 GLU A C 1
ATOM 783 O O . GLU A 1 102 ? 15.946 33.314 -10.077 1.00 67.75 102 GLU A O 1
ATOM 788 N N . PRO A 1 103 ? 16.329 34.871 -8.488 1.00 67.31 103 PRO A N 1
ATOM 789 C CA . PRO A 1 103 ? 15.090 34.608 -7.781 1.00 67.31 103 PRO A CA 1
ATOM 790 C C . PRO A 1 103 ? 13.930 34.922 -8.723 1.00 67.31 103 PRO A C 1
ATOM 792 O O . PRO A 1 103 ? 13.616 36.082 -8.988 1.00 67.31 103 PRO A O 1
ATOM 795 N N . MET A 1 104 ? 13.291 33.873 -9.241 1.00 64.94 104 MET A N 1
ATOM 796 C CA . MET A 1 104 ? 12.006 34.024 -9.901 1.00 64.94 104 MET A CA 1
ATOM 797 C C . MET A 1 104 ? 11.074 34.749 -8.920 1.00 64.94 104 MET A C 1
ATOM 799 O O . MET A 1 104 ? 11.067 34.403 -7.731 1.00 64.94 104 MET A O 1
ATOM 803 N N . PRO A 1 105 ? 10.317 35.760 -9.378 1.00 71.00 105 PRO A N 1
ATOM 804 C CA . PRO A 1 105 ? 9.380 36.465 -8.523 1.00 71.00 105 PRO A CA 1
ATOM 805 C C . PRO A 1 105 ? 8.455 35.439 -7.879 1.00 71.00 105 PRO A C 1
ATOM 807 O O . PRO A 1 105 ? 7.918 34.558 -8.557 1.00 71.00 105 PRO A O 1
ATOM 810 N N . ALA A 1 106 ? 8.314 35.538 -6.557 1.00 61.81 106 ALA A N 1
ATOM 811 C CA . ALA A 1 106 ? 7.366 34.736 -5.811 1.00 61.81 106 ALA A CA 1
ATOM 812 C C . ALA A 1 106 ? 6.017 34.779 -6.548 1.00 61.81 106 ALA A C 1
ATOM 814 O O . ALA A 1 106 ? 5.546 35.881 -6.856 1.00 61.81 106 ALA A O 1
ATOM 815 N N . PRO A 1 107 ? 5.393 33.630 -6.868 1.00 65.06 107 PRO A N 1
ATOM 816 C CA . PRO A 1 107 ? 4.022 33.651 -7.332 1.00 65.06 107 PRO A CA 1
ATOM 817 C C . PRO A 1 107 ? 3.217 34.363 -6.251 1.00 65.06 107 PRO A C 1
ATOM 819 O O . PRO A 1 107 ? 3.213 33.936 -5.093 1.00 65.06 107 PRO A O 1
ATOM 822 N N . ALA A 1 108 ? 2.612 35.489 -6.632 1.00 64.44 108 ALA A N 1
ATOM 823 C CA . ALA A 1 108 ? 1.664 36.212 -5.811 1.00 64.44 108 ALA A CA 1
ATOM 824 C C . ALA A 1 108 ? 0.698 35.181 -5.233 1.00 64.44 108 ALA A C 1
ATOM 826 O O . ALA A 1 108 ? -0.003 34.486 -5.974 1.00 64.44 108 ALA A O 1
ATOM 827 N N . MET A 1 109 ? 0.752 35.017 -3.912 1.00 62.91 109 MET A N 1
ATOM 828 C CA . MET A 1 109 ? -0.194 34.178 -3.203 1.00 62.91 109 MET A CA 1
ATOM 829 C C . MET A 1 109 ? -1.590 34.648 -3.623 1.00 62.91 109 MET A C 1
ATOM 831 O O . MET A 1 109 ? -1.865 35.842 -3.483 1.00 62.91 109 MET A O 1
ATOM 835 N N . PRO A 1 110 ? -2.455 33.776 -4.171 1.00 68.44 110 PRO A N 1
ATOM 836 C CA . PRO A 1 110 ? -3.848 34.145 -4.323 1.00 68.44 110 PRO A CA 1
ATOM 837 C C . PRO A 1 110 ? -4.359 34.511 -2.935 1.00 68.44 110 PRO A C 1
ATOM 839 O O . PRO A 1 110 ? -4.153 33.765 -1.971 1.00 68.44 110 PRO A O 1
ATOM 842 N N . GLU A 1 111 ? -4.955 35.696 -2.843 1.00 66.50 111 GLU A N 1
ATOM 843 C CA . GLU A 1 111 ? -5.612 36.168 -1.637 1.00 66.50 111 GLU A CA 1
ATOM 844 C C . GLU A 1 111 ? -6.493 35.048 -1.064 1.00 66.50 111 GLU A C 1
ATOM 846 O O . GLU A 1 111 ? -7.127 34.308 -1.829 1.00 66.50 111 GLU A O 1
ATOM 851 N N . PRO A 1 112 ? -6.525 34.879 0.270 1.00 69.38 112 PRO A N 1
ATOM 852 C CA . PRO A 1 112 ? -7.419 33.921 0.891 1.00 69.38 112 PRO A CA 1
ATOM 853 C C . PRO A 1 112 ? -8.843 34.256 0.452 1.00 69.38 112 PRO A C 1
ATOM 855 O O . PRO A 1 112 ? -9.397 35.285 0.836 1.00 69.38 112 PRO A O 1
ATOM 858 N N . MET A 1 113 ? -9.429 33.388 -0.376 1.00 66.12 113 MET A N 1
ATOM 859 C CA . MET A 1 113 ? -10.843 33.493 -0.707 1.00 66.12 113 MET A CA 1
ATOM 860 C C . MET A 1 113 ? -11.620 33.532 0.616 1.00 66.12 113 MET A C 1
ATOM 862 O O . MET A 1 113 ? -11.323 32.727 1.509 1.00 66.12 113 MET A O 1
ATOM 866 N N . PRO A 1 114 ? -12.583 34.456 0.773 1.00 69.69 114 PRO A N 1
ATOM 867 C CA . PRO A 1 114 ? -13.372 34.538 1.987 1.00 69.69 114 PRO A CA 1
ATOM 868 C C . PRO A 1 114 ? -14.022 33.181 2.242 1.00 69.69 114 PRO A C 1
ATOM 870 O O . PRO A 1 114 ? -14.623 32.579 1.347 1.00 69.69 114 PRO A O 1
ATOM 873 N N . ALA A 1 115 ? -13.856 32.689 3.469 1.00 65.25 115 ALA A N 1
ATOM 874 C CA . ALA A 1 115 ? -14.535 31.498 3.937 1.00 65.25 115 ALA A CA 1
ATOM 875 C C . ALA A 1 115 ? -16.036 31.626 3.616 1.00 65.25 115 ALA A C 1
ATOM 877 O O . ALA A 1 115 ? -16.618 32.677 3.910 1.00 65.25 115 ALA A O 1
ATOM 878 N N . PRO A 1 116 ? -16.680 30.605 3.018 1.00 64.38 116 PRO A N 1
ATOM 879 C CA . PRO A 1 116 ? -18.124 30.621 2.884 1.00 64.38 116 PRO A CA 1
ATOM 880 C C . PRO A 1 116 ? -18.710 30.744 4.287 1.00 64.38 116 PRO A C 1
ATOM 882 O O . PRO A 1 116 ? -18.385 29.955 5.178 1.00 64.38 116 PRO A O 1
ATOM 885 N N . ALA A 1 117 ? -19.518 31.787 4.476 1.00 58.66 117 ALA A N 1
ATOM 886 C CA . ALA A 1 117 ? -20.257 32.035 5.695 1.00 58.66 117 ALA A CA 1
ATOM 887 C C . ALA A 1 117 ? -20.947 30.739 6.126 1.00 58.66 117 ALA A C 1
ATOM 889 O O . ALA A 1 117 ? -21.748 30.164 5.390 1.00 58.66 117 ALA A O 1
ATOM 890 N N . SER A 1 118 ? -20.580 30.267 7.312 1.00 58.91 118 SER A N 1
ATOM 891 C CA . SER A 1 118 ? -21.219 29.150 7.980 1.00 58.91 118 SER A CA 1
ATOM 892 C C . SER A 1 118 ? -22.693 29.490 8.185 1.00 58.91 118 SER A C 1
ATOM 894 O O . SER A 1 118 ? -23.044 30.197 9.129 1.00 58.91 118 SER A O 1
ATOM 896 N N . GLU A 1 119 ? -23.565 29.001 7.308 1.00 61.91 119 GLU A N 1
ATOM 897 C CA . GLU A 1 119 ? -24.991 28.960 7.602 1.00 61.91 119 GLU A CA 1
ATOM 898 C C . GLU A 1 119 ? -25.202 28.086 8.854 1.00 61.91 119 GLU A C 1
ATOM 900 O O . GLU A 1 119 ? -24.711 26.950 8.909 1.00 61.91 119 GLU A O 1
ATOM 905 N N . PRO A 1 120 ? -25.911 28.582 9.884 1.00 60.91 120 PRO A N 1
ATOM 906 C CA . PRO A 1 120 ? -26.251 27.788 11.053 1.00 60.91 120 PRO A CA 1
ATOM 907 C C . PRO A 1 120 ? -27.281 26.728 10.653 1.00 60.91 120 PRO A C 1
ATOM 909 O O . PRO A 1 120 ? -28.488 26.970 10.632 1.00 60.91 120 PRO A O 1
ATOM 912 N N . MET A 1 121 ? -26.810 25.518 10.342 1.00 57.94 121 MET A N 1
ATOM 913 C CA . MET A 1 121 ? -27.698 24.368 10.216 1.00 57.94 121 MET A CA 1
ATOM 914 C C . MET A 1 121 ? -28.330 24.071 11.580 1.00 57.94 121 MET A C 1
ATOM 916 O O . MET A 1 121 ? -27.656 23.771 12.565 1.00 57.94 121 MET A O 1
ATOM 920 N N . ALA A 1 122 ? -29.654 24.176 11.587 1.00 68.62 122 ALA A N 1
ATOM 921 C CA . ALA A 1 122 ? -30.563 23.957 12.696 1.00 68.62 122 ALA A CA 1
ATOM 922 C C . ALA A 1 122 ? -30.268 22.690 13.535 1.00 68.62 122 ALA A C 1
ATOM 924 O O . ALA A 1 122 ? -29.842 21.660 12.995 1.00 68.62 122 ALA A O 1
ATOM 925 N N . PRO A 1 123 ? -30.575 22.712 14.848 1.00 63.50 123 PRO A N 1
ATOM 926 C CA . PRO A 1 123 ? -30.463 21.539 15.705 1.00 63.50 123 PRO A CA 1
ATOM 927 C C . PRO A 1 123 ? -31.437 20.448 15.244 1.00 63.50 123 PRO A C 1
ATOM 929 O O . PRO A 1 123 ? -32.658 20.599 15.299 1.00 63.50 123 PRO A O 1
ATOM 932 N N . LYS A 1 124 ? -30.891 19.314 14.796 1.00 64.75 124 LYS A N 1
ATOM 933 C CA . LYS A 1 124 ? -31.678 18.109 14.514 1.00 64.75 124 LYS A CA 1
ATOM 934 C C . LYS A 1 124 ? -32.202 17.505 15.830 1.00 64.75 124 LYS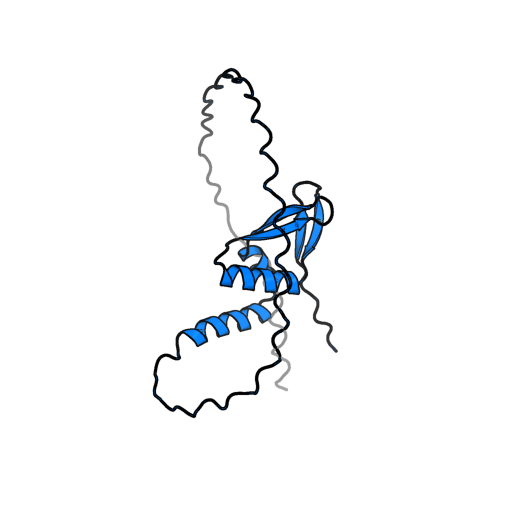 A C 1
ATOM 936 O O . LYS A 1 124 ? -31.419 17.337 16.766 1.00 64.75 124 LYS A O 1
ATOM 941 N N . PRO A 1 125 ? -33.495 17.140 15.905 1.00 59.00 125 PRO A N 1
ATOM 942 C CA . PRO A 1 125 ? -34.118 16.639 17.124 1.00 59.00 125 PRO A CA 1
ATOM 943 C C . PRO A 1 125 ? -33.608 15.247 17.515 1.00 59.00 125 PRO A C 1
ATOM 945 O O . PRO A 1 125 ? -33.368 14.374 16.679 1.00 59.00 125 PRO A O 1
ATOM 948 N N . ALA A 1 126 ? -33.484 15.051 18.827 1.00 58.81 126 ALA A N 1
ATOM 949 C CA . ALA A 1 126 ? -33.105 13.811 19.484 1.00 58.81 126 ALA A CA 1
ATOM 950 C C . ALA A 1 126 ? -34.027 12.639 19.093 1.00 58.81 126 ALA A C 1
ATOM 952 O O . ALA A 1 126 ? -35.160 12.522 19.565 1.00 58.81 126 ALA A O 1
ATOM 953 N N . ALA A 1 127 ? -33.512 11.715 18.280 1.00 60.78 127 ALA A N 1
ATOM 954 C CA . ALA A 1 127 ? -34.146 10.430 18.018 1.00 60.78 127 ALA A CA 1
ATOM 955 C C . ALA A 1 127 ? -33.619 9.365 18.997 1.00 60.78 127 ALA A C 1
ATOM 957 O O . ALA A 1 127 ? -32.534 8.809 18.849 1.00 60.78 127 ALA A O 1
ATOM 958 N N . LYS A 1 128 ? -34.427 9.155 20.038 1.00 57.34 128 LYS A N 1
ATOM 959 C CA . LYS A 1 128 ? -34.665 7.938 20.832 1.00 57.34 128 LYS A CA 1
ATOM 960 C C . LYS A 1 128 ? -33.693 6.757 20.638 1.00 57.34 128 LYS A C 1
ATOM 962 O O . LYS A 1 128 ? -33.708 6.061 19.629 1.00 57.34 128 LYS A O 1
ATOM 967 N N . LYS A 1 129 ? -32.984 6.441 21.728 1.00 57.62 129 LYS A N 1
ATOM 968 C CA . LYS A 1 129 ? -32.389 5.128 22.033 1.00 57.62 129 LYS A CA 1
ATOM 969 C C . LYS A 1 129 ? -33.413 3.993 21.823 1.00 57.62 129 LYS A C 1
ATOM 971 O O . LYS A 1 129 ? -34.429 3.999 22.519 1.00 57.62 129 LYS A O 1
ATOM 976 N N . PRO A 1 130 ? -33.133 2.962 21.008 1.00 58.28 130 PRO A N 1
ATOM 977 C CA . PRO A 1 130 ? -33.730 1.654 21.208 1.00 58.28 130 PRO A CA 1
ATOM 978 C C . PRO A 1 130 ? -32.919 0.868 22.243 1.00 58.28 130 PRO A C 1
ATOM 980 O O . PRO A 1 130 ? -31.688 0.828 22.241 1.00 58.28 130 PRO A O 1
ATOM 983 N N . ALA A 1 131 ? -33.664 0.293 23.176 1.00 58.25 131 ALA A N 1
ATOM 984 C CA . ALA A 1 131 ? -33.196 -0.425 24.339 1.00 58.25 131 ALA A CA 1
ATOM 985 C C . ALA A 1 131 ? -32.290 -1.620 24.004 1.00 58.25 131 ALA A C 1
ATOM 987 O O . ALA A 1 131 ? -32.450 -2.320 23.005 1.00 58.25 131 ALA A O 1
ATOM 988 N N . LYS A 1 132 ? -31.381 -1.878 24.945 1.00 54.59 132 LYS A N 1
ATOM 989 C CA . LYS A 1 132 ? -30.642 -3.125 25.131 1.00 54.59 132 LYS A CA 1
ATOM 990 C C . LYS A 1 132 ? -31.569 -4.332 24.930 1.00 54.59 132 LYS A C 1
ATOM 992 O O . LYS A 1 132 ? -32.500 -4.522 25.707 1.00 54.59 132 LYS A O 1
ATOM 997 N N . LYS A 1 133 ? -31.253 -5.203 23.970 1.00 54.84 133 LYS A N 1
ATOM 998 C CA . LYS A 1 133 ? -31.694 -6.602 24.003 1.00 54.84 133 LYS A CA 1
ATOM 999 C C . LYS A 1 133 ? -30.456 -7.477 24.141 1.00 54.84 133 LYS A C 1
ATOM 1001 O O . LYS A 1 133 ? -29.804 -7.840 23.168 1.00 54.84 133 LYS A O 1
ATOM 1006 N N . ALA A 1 134 ? -30.109 -7.746 25.397 1.00 55.72 134 ALA A N 1
ATOM 1007 C CA . ALA A 1 134 ? -29.181 -8.799 25.762 1.00 55.72 134 ALA A CA 1
ATOM 1008 C C . ALA A 1 134 ? -29.781 -10.131 25.296 1.00 55.72 134 ALA A C 1
ATOM 1010 O O . ALA A 1 134 ? -30.747 -10.619 25.878 1.00 55.72 134 ALA A O 1
ATOM 1011 N N . VAL A 1 135 ? -29.237 -10.708 24.226 1.00 54.69 135 VAL A N 1
ATOM 1012 C CA . VAL A 1 135 ? -29.503 -12.107 23.893 1.00 54.69 135 VAL A CA 1
ATOM 1013 C C . VAL A 1 135 ? -28.344 -12.914 24.449 1.00 54.69 135 VAL A C 1
ATOM 1015 O O . VAL A 1 135 ? -27.302 -13.076 23.820 1.00 54.69 135 VAL A O 1
ATOM 1018 N N . ALA A 1 136 ? -28.546 -13.415 25.663 1.00 57.00 136 ALA A N 1
ATOM 1019 C CA . ALA A 1 136 ? -27.784 -14.526 26.195 1.00 57.00 136 ALA A CA 1
ATOM 1020 C C . ALA A 1 136 ? -27.949 -15.732 25.252 1.00 57.00 136 ALA A C 1
ATOM 1022 O O . ALA A 1 136 ? -28.998 -16.378 25.229 1.00 57.00 136 ALA A O 1
ATOM 1023 N N . ARG A 1 137 ? -26.921 -16.053 24.457 1.00 56.66 137 ARG A N 1
ATOM 1024 C CA . ARG A 1 137 ? -26.807 -17.366 23.805 1.00 56.66 137 ARG A CA 1
ATOM 1025 C C . ARG A 1 137 ? -25.726 -18.175 24.516 1.00 56.66 137 ARG A C 1
ATOM 1027 O O . ARG A 1 137 ? -24.537 -17.958 24.335 1.00 56.66 137 ARG A O 1
ATOM 1034 N N . LYS A 1 138 ? -26.238 -19.066 25.367 1.00 60.56 138 LYS A N 1
ATOM 1035 C CA . LYS A 1 138 ? -25.688 -20.308 25.933 1.00 60.56 138 LYS A CA 1
ATOM 1036 C C . LYS A 1 138 ? -24.276 -20.739 25.476 1.00 60.56 138 LYS A C 1
ATOM 1038 O O . LYS A 1 138 ? -24.064 -20.925 24.278 1.00 60.56 138 LYS A O 1
ATOM 1043 N N . PRO A 1 139 ? -23.389 -21.106 26.422 1.00 59.41 139 PRO A N 1
ATOM 1044 C CA . PRO A 1 139 ? -22.229 -21.947 26.160 1.00 59.41 139 PRO A CA 1
ATOM 1045 C C . PRO A 1 139 ? -22.632 -23.430 26.243 1.00 59.41 139 PRO A C 1
ATOM 1047 O O . PRO A 1 139 ? -23.056 -23.888 27.297 1.00 59.41 139 PRO A O 1
ATOM 1050 N N . ALA A 1 140 ? -22.515 -24.191 25.150 1.00 55.19 140 ALA A N 1
ATOM 1051 C CA . ALA A 1 140 ? -22.427 -25.659 25.185 1.00 55.19 140 ALA A CA 1
ATOM 1052 C C . ALA A 1 140 ? -22.179 -26.234 23.780 1.00 55.19 140 ALA A C 1
ATOM 1054 O O . ALA A 1 140 ? -23.098 -26.298 22.972 1.00 55.19 140 ALA A O 1
ATOM 1055 N N . LYS A 1 141 ? -20.963 -26.715 23.503 1.00 56.03 141 LYS A N 1
ATOM 1056 C CA . LYS A 1 141 ? -20.653 -28.159 23.463 1.00 56.03 141 LYS A CA 1
ATOM 1057 C C . LYS A 1 141 ? -19.256 -28.387 22.884 1.00 56.03 141 LYS A C 1
ATOM 1059 O O . LYS A 1 141 ? -19.003 -28.191 21.702 1.00 56.03 141 LYS A O 1
ATOM 1064 N N . LYS A 1 142 ? -18.381 -28.905 23.748 1.00 54.12 142 LYS A N 1
ATOM 1065 C CA . LYS A 1 142 ? -17.278 -29.792 23.376 1.00 54.12 142 LYS A CA 1
ATOM 1066 C C . LYS A 1 142 ? -17.793 -30.851 22.393 1.00 54.12 142 LYS A C 1
ATOM 1068 O O . LYS A 1 142 ? -18.656 -31.644 22.760 1.00 54.12 142 LYS A O 1
ATOM 1073 N N . VAL A 1 143 ? -17.197 -30.924 21.209 1.00 56.88 143 VAL A N 1
ATOM 1074 C CA . VAL A 1 143 ? -17.026 -32.191 20.489 1.00 56.88 143 VAL A CA 1
ATOM 1075 C C . VAL A 1 143 ? -15.550 -32.302 20.148 1.00 56.88 143 VAL A C 1
ATOM 1077 O O . VAL A 1 143 ? -15.071 -31.854 19.113 1.00 56.88 143 VAL A O 1
ATOM 1080 N N . ALA A 1 144 ? -14.820 -32.906 21.078 1.00 56.22 144 ALA A N 1
ATOM 1081 C CA . ALA A 1 144 ? -13.621 -33.636 20.737 1.00 56.22 144 ALA A CA 1
ATOM 1082 C C . ALA A 1 144 ? -14.039 -34.829 19.864 1.00 56.22 144 ALA A C 1
ATOM 1084 O O . ALA A 1 144 ? -14.816 -35.670 20.317 1.00 56.22 144 ALA A O 1
ATOM 1085 N N . LYS A 1 145 ? -13.522 -34.923 18.635 1.00 52.91 145 LYS A N 1
ATOM 1086 C CA . LYS A 1 145 ? -13.343 -36.210 17.945 1.00 52.91 145 LYS A CA 1
ATOM 1087 C C . LYS A 1 145 ? -12.285 -36.114 16.835 1.00 52.91 145 LYS A C 1
ATOM 1089 O O . LYS A 1 145 ? -12.578 -35.815 15.690 1.00 52.91 145 LYS A O 1
ATOM 1094 N N . LYS A 1 146 ? -11.070 -36.456 17.273 1.00 51.34 146 LYS A N 1
ATOM 1095 C CA . LYS A 1 146 ? -10.038 -37.307 16.652 1.00 51.34 146 LYS A CA 1
ATOM 1096 C C . LYS A 1 146 ? -9.305 -36.879 15.353 1.00 51.34 146 LYS A C 1
ATOM 1098 O O . LYS A 1 146 ? -9.931 -36.474 14.383 1.00 51.34 146 LYS A O 1
ATOM 1103 N N . PRO A 1 147 ? -7.969 -37.100 15.313 1.00 61.50 147 PRO A N 1
ATOM 1104 C CA . PRO A 1 147 ? -7.109 -36.934 14.144 1.00 61.50 147 PRO A CA 1
ATOM 1105 C C . PRO A 1 147 ? -6.989 -38.242 13.344 1.00 61.50 147 PRO A C 1
ATOM 1107 O O . PRO A 1 147 ? -7.037 -39.322 13.929 1.00 61.50 147 PRO A O 1
ATOM 1110 N N . ALA A 1 148 ? -6.743 -38.157 12.033 1.00 51.16 148 ALA A N 1
ATOM 1111 C CA . ALA A 1 148 ? -5.931 -39.129 11.293 1.00 51.16 148 ALA A CA 1
ATOM 1112 C C . ALA A 1 148 ? -5.715 -38.696 9.833 1.00 51.16 148 ALA A C 1
ATOM 1114 O O . ALA A 1 148 ? -6.651 -38.596 9.050 1.00 51.16 148 ALA A O 1
ATOM 1115 N N . LYS A 1 149 ? -4.432 -38.571 9.482 1.00 52.47 149 LYS A N 1
ATOM 1116 C CA . LYS A 1 149 ? -3.813 -39.148 8.282 1.00 52.47 149 LYS A CA 1
ATOM 1117 C C . LYS A 1 149 ? -4.503 -38.881 6.937 1.00 52.47 149 LYS A C 1
ATOM 1119 O O . LYS A 1 149 ? -5.360 -39.648 6.512 1.00 52.47 149 LYS A O 1
ATOM 1124 N N . LYS A 1 150 ? -3.892 -38.002 6.135 1.00 53.09 150 LYS A N 1
ATOM 1125 C CA . LYS A 1 150 ? -3.613 -38.361 4.736 1.00 53.09 150 LYS A CA 1
ATOM 1126 C C . LYS A 1 150 ? -2.349 -37.690 4.181 1.00 53.09 150 LYS A C 1
ATOM 1128 O O . LYS A 1 150 ? -2.316 -36.508 3.886 1.00 53.09 150 LYS A O 1
ATOM 1133 N N . ALA A 1 151 ? -1.347 -38.554 4.008 1.00 52.44 151 ALA A N 1
ATOM 1134 C CA . ALA A 1 151 ? -0.410 -38.595 2.889 1.00 52.44 151 ALA A CA 1
ATOM 1135 C C . ALA A 1 151 ? 0.703 -37.535 2.785 1.00 52.44 151 ALA A C 1
ATOM 1137 O O . ALA A 1 151 ? 0.842 -36.841 1.783 1.00 52.44 151 ALA A O 1
ATOM 1138 N N . ALA A 1 152 ? 1.656 -37.623 3.714 1.00 51.12 152 ALA A N 1
ATOM 1139 C CA . ALA A 1 152 ? 3.056 -37.675 3.306 1.00 51.12 152 ALA A CA 1
ATOM 1140 C C . ALA A 1 152 ? 3.275 -38.948 2.460 1.00 51.12 152 ALA A C 1
ATOM 1142 O O . ALA A 1 152 ? 3.274 -40.058 2.992 1.00 51.12 152 ALA A O 1
ATOM 1143 N N . LYS A 1 153 ? 3.396 -38.815 1.133 1.00 54.72 153 LYS A N 1
ATOM 1144 C CA . LYS A 1 153 ? 3.857 -39.907 0.256 1.00 54.72 153 LYS A CA 1
ATOM 1145 C C . LYS A 1 153 ? 4.423 -39.359 -1.061 1.00 54.72 153 LYS A C 1
ATOM 1147 O O . LYS A 1 153 ? 3.815 -39.530 -2.111 1.00 54.72 153 LYS A O 1
ATOM 1152 N N . LYS A 1 154 ? 5.586 -38.687 -1.027 1.00 49.62 154 LYS A N 1
ATOM 1153 C CA . LYS A 1 154 ? 6.377 -38.457 -2.261 1.00 49.62 154 LYS A CA 1
ATOM 1154 C C . LYS A 1 154 ? 7.885 -38.197 -2.110 1.00 49.62 154 LYS A C 1
ATOM 1156 O O . LYS A 1 154 ? 8.498 -37.728 -3.060 1.00 49.62 154 LYS A O 1
ATOM 1161 N N . SER A 1 155 ? 8.514 -38.593 -0.999 1.00 47.25 155 SER A N 1
ATOM 1162 C CA . SER A 1 155 ? 9.960 -38.378 -0.797 1.00 47.25 155 SER A CA 1
ATOM 1163 C C . SER A 1 155 ? 10.651 -39.603 -0.189 1.00 47.25 155 SER A C 1
ATOM 1165 O O . SER A 1 155 ? 11.107 -39.554 0.942 1.00 47.25 155 SER A O 1
ATOM 1167 N N . ALA A 1 156 ? 10.694 -40.731 -0.908 1.00 51.41 156 ALA A N 1
ATOM 1168 C CA . ALA A 1 156 ? 11.524 -41.886 -0.514 1.00 51.41 156 ALA A CA 1
ATOM 1169 C C . ALA A 1 156 ? 11.934 -42.807 -1.686 1.00 51.41 156 ALA A C 1
ATOM 1171 O O . ALA A 1 156 ? 12.234 -43.977 -1.480 1.00 51.41 156 ALA A O 1
ATOM 1172 N N . LYS A 1 157 ? 11.952 -42.320 -2.937 1.00 50.91 157 LYS A N 1
ATOM 1173 C CA . LYS A 1 157 ? 12.332 -43.148 -4.102 1.00 50.91 157 LYS A CA 1
ATOM 1174 C C . LYS A 1 157 ? 13.386 -42.487 -4.995 1.00 50.91 157 LYS A C 1
ATOM 1176 O O . LYS A 1 157 ? 13.257 -42.482 -6.214 1.00 50.91 157 LYS A O 1
ATOM 1181 N N . LYS A 1 158 ? 14.427 -41.901 -4.390 1.00 50.41 158 LYS A N 1
ATOM 1182 C CA . LYS A 1 158 ? 15.581 -41.369 -5.139 1.00 50.41 158 LYS A CA 1
ATOM 1183 C C . LYS A 1 158 ? 16.908 -41.426 -4.361 1.00 50.41 158 LYS A C 1
ATOM 1185 O O . LYS A 1 158 ? 17.680 -40.483 -4.402 1.00 50.41 158 LYS A O 1
ATOM 1190 N N . ALA A 1 159 ? 17.172 -42.531 -3.657 1.00 51.81 159 ALA A N 1
ATOM 1191 C CA . ALA A 1 159 ? 18.476 -42.776 -3.015 1.00 51.81 159 ALA A CA 1
ATOM 1192 C C . ALA A 1 159 ? 19.096 -44.162 -3.306 1.00 51.81 159 ALA A C 1
ATOM 1194 O O . ALA A 1 159 ? 20.230 -44.407 -2.923 1.00 51.81 159 ALA A O 1
ATOM 1195 N N . ALA A 1 160 ? 18.423 -45.056 -4.043 1.00 54.88 160 ALA A N 1
ATOM 1196 C CA . ALA A 1 160 ? 18.913 -46.422 -4.292 1.00 54.88 160 ALA A CA 1
ATOM 1197 C C . ALA A 1 160 ? 19.519 -46.655 -5.696 1.00 54.88 160 ALA A C 1
ATOM 1199 O O . ALA A 1 160 ? 19.616 -47.792 -6.139 1.00 54.88 160 ALA A O 1
ATOM 1200 N N . LYS A 1 161 ? 19.926 -45.605 -6.427 1.00 53.28 161 LYS A N 1
ATOM 1201 C CA . LYS A 1 161 ? 20.549 -45.749 -7.763 1.00 53.28 161 LYS A CA 1
ATOM 1202 C C . LYS A 1 161 ? 21.833 -44.925 -7.912 1.00 53.28 161 LYS A C 1
ATOM 1204 O O . LYS A 1 161 ? 22.001 -44.205 -8.889 1.00 53.28 161 LYS A O 1
ATOM 1209 N N . LYS A 1 162 ? 22.713 -44.985 -6.906 1.00 51.53 162 LYS A N 1
ATOM 1210 C CA . LYS A 1 162 ? 24.084 -44.447 -7.007 1.00 51.53 162 LYS A CA 1
ATOM 1211 C C . LYS A 1 162 ? 25.115 -45.250 -6.199 1.00 51.53 162 LYS A C 1
ATOM 1213 O O . LYS A 1 162 ? 26.013 -44.673 -5.602 1.00 51.53 162 LYS A O 1
ATOM 1218 N N . LYS A 1 163 ? 24.950 -46.575 -6.151 1.00 52.88 163 LYS A N 1
ATOM 1219 C CA . LYS A 1 163 ? 25.988 -47.539 -5.752 1.00 52.88 163 LYS A CA 1
ATOM 1220 C C . LYS A 1 163 ? 25.761 -48.849 -6.507 1.00 52.88 163 LYS A C 1
ATOM 1222 O O . LYS A 1 163 ? 25.215 -49.805 -5.966 1.00 52.88 163 LYS A O 1
ATOM 1227 N N . LYS A 1 164 ? 26.081 -48.824 -7.791 1.00 49.88 164 LYS A N 1
ATOM 1228 C CA . LYS A 1 164 ? 26.478 -49.975 -8.594 1.00 49.88 164 LYS A CA 1
ATOM 1229 C C . LYS A 1 164 ? 27.210 -49.429 -9.804 1.00 49.88 164 LYS A C 1
ATOM 1231 O O . LYS A 1 164 ? 26.732 -48.387 -10.310 1.00 49.88 164 LYS A O 1
#